Protein AF-A0A4P9Y0L1-F1 (afdb_monomer_lite)

Organism: NCBI:txid1907219

Radius of gyration: 14.24 Å; chains: 1; bounding box: 27×36×38 Å

Secondary structure (DSSP, 8-state):
-HHHHGGGEEPHHHHHHHTTSTTHHHHHTT-EEEEEEEE-TTT-PEEEEEEEEEEEEEEEEEEEETTEEEEEEEEEEETTEEEEEEGGGB--SPPPHHHHHHHHHHHHHTTPPPPPHHHHHHHHTTT-

Sequence (128 aa):
TKDDFEPIRMTRTLLEKWINMPYFNKVATGAYLRNNIGPNAETGESVYRLVRIEEVFETTKAYPLGNTMTNKGAICSHGGSKKKFTFAFASNGPLRTREVERLIKVCKADKVDVPTRAELQRKKMEFD

pLDDT: mean 94.67, std 3.37, range [70.44, 98.25]

Structure (mmCIF, N/CA/C/O backbone):
data_AF-A0A4P9Y0L1-F1
#
_entry.id   AF-A0A4P9Y0L1-F1
#
loop_
_atom_site.group_PDB
_atom_site.id
_atom_site.type_symbol
_atom_site.label_atom_id
_atom_site.label_alt_id
_atom_site.label_comp_id
_atom_site.label_asym_id
_atom_site.label_entity_id
_atom_site.label_seq_id
_atom_site.pdbx_PDB_ins_code
_atom_site.Cartn_x
_atom_site.Cartn_y
_atom_site.Cartn_z
_atom_site.occupancy
_atom_site.B_iso_or_equiv
_atom_site.auth_seq_id
_atom_site.auth_comp_id
_atom_site.auth_asym_id
_atom_site.auth_atom_id
_atom_site.pdbx_PDB_model_num
ATOM 1 N N . THR A 1 1 ? -0.672 15.992 -5.511 1.00 85.81 1 THR A N 1
ATOM 2 C CA . THR A 1 1 ? 0.757 15.898 -5.894 1.00 85.81 1 THR A CA 1
ATOM 3 C C . THR A 1 1 ? 1.396 14.785 -5.089 1.00 85.81 1 THR A C 1
ATOM 5 O O . THR A 1 1 ? 0.703 14.191 -4.276 1.00 85.81 1 THR A O 1
ATOM 8 N N . LYS A 1 2 ? 2.679 14.463 -5.303 1.00 92.00 2 LYS A N 1
ATOM 9 C CA . LYS A 1 2 ? 3.381 13.454 -4.490 1.00 92.00 2 LYS A CA 1
ATOM 10 C C . LYS A 1 2 ? 3.238 13.715 -2.986 1.00 92.00 2 LYS A C 1
ATOM 12 O O . LYS A 1 2 ? 2.930 12.788 -2.243 1.00 92.00 2 LYS A O 1
ATOM 17 N N . ASP A 1 3 ? 3.378 14.970 -2.580 1.00 92.56 3 ASP A N 1
ATOM 18 C CA . ASP A 1 3 ? 3.349 15.373 -1.170 1.00 92.56 3 ASP A CA 1
ATOM 19 C C . ASP A 1 3 ? 1.975 15.177 -0.516 1.00 92.56 3 ASP A C 1
ATOM 21 O O . ASP A 1 3 ? 1.896 15.001 0.694 1.00 92.56 3 ASP A O 1
ATOM 25 N N . ASP A 1 4 ? 0.900 15.121 -1.311 1.00 92.38 4 ASP A N 1
ATOM 26 C CA . ASP A 1 4 ? -0.443 14.814 -0.808 1.00 92.38 4 ASP A CA 1
ATOM 27 C C . ASP A 1 4 ? -0.607 13.311 -0.474 1.00 92.38 4 ASP A C 1
ATOM 29 O O . ASP A 1 4 ? -1.435 12.950 0.358 1.00 92.38 4 ASP A O 1
ATOM 33 N N . PHE A 1 5 ? 0.165 12.420 -1.116 1.00 94.12 5 PHE A N 1
ATOM 34 C CA . PHE A 1 5 ? 0.070 10.962 -0.925 1.00 94.12 5 PHE A CA 1
ATOM 35 C C . PHE A 1 5 ? 1.091 10.403 0.066 1.00 94.12 5 PHE A C 1
ATOM 37 O O . PHE A 1 5 ? 0.837 9.370 0.680 1.00 94.12 5 PHE A O 1
ATOM 44 N N . GLU A 1 6 ? 2.252 11.043 0.204 1.00 93.62 6 GLU A N 1
ATOM 45 C CA . GLU A 1 6 ? 3.327 10.563 1.080 1.00 93.62 6 GLU A CA 1
ATOM 46 C C . GLU A 1 6 ? 2.874 10.365 2.545 1.00 93.62 6 GLU A C 1
ATOM 48 O O . GLU A 1 6 ? 3.189 9.310 3.095 1.00 93.62 6 GLU A O 1
ATOM 53 N N . PRO A 1 7 ? 2.076 11.266 3.163 1.00 93.06 7 PRO A N 1
ATOM 54 C CA . PRO A 1 7 ? 1.627 11.104 4.551 1.00 93.06 7 PRO A CA 1
ATOM 55 C C . PRO A 1 7 ? 0.677 9.924 4.777 1.00 93.06 7 PRO A C 1
ATOM 57 O O . PRO A 1 7 ? 0.615 9.388 5.874 1.00 93.06 7 PRO A O 1
ATOM 60 N N . ILE A 1 8 ? -0.064 9.513 3.745 1.00 94.00 8 ILE A N 1
ATOM 61 C CA . ILE A 1 8 ? -1.037 8.410 3.818 1.00 94.00 8 ILE A CA 1
ATOM 62 C C . ILE A 1 8 ? -0.497 7.115 3.199 1.00 94.00 8 ILE A C 1
ATOM 64 O O . ILE A 1 8 ? -1.247 6.164 2.944 1.00 94.00 8 ILE A O 1
ATOM 68 N N . ARG A 1 9 ? 0.804 7.084 2.888 1.00 95.25 9 ARG A N 1
ATOM 69 C CA . ARG A 1 9 ? 1.474 5.904 2.358 1.00 95.25 9 ARG A CA 1
ATOM 70 C C . ARG A 1 9 ? 1.902 4.993 3.497 1.00 95.25 9 ARG A C 1
ATOM 72 O O . ARG A 1 9 ? 2.712 5.374 4.338 1.00 95.25 9 ARG A O 1
ATOM 79 N N . MET A 1 10 ? 1.497 3.730 3.435 1.00 95.56 10 MET A N 1
ATOM 80 C CA . MET A 1 10 ? 2.033 2.713 4.333 1.00 95.56 10 MET A CA 1
ATOM 81 C C . MET A 1 10 ? 3.334 2.139 3.766 1.00 95.56 10 MET A C 1
ATOM 83 O O . MET A 1 10 ? 3.371 1.539 2.689 1.00 95.56 10 MET A O 1
ATOM 87 N N . THR A 1 11 ? 4.431 2.350 4.490 1.00 96.25 11 THR A N 1
ATOM 88 C CA . THR A 1 11 ? 5.724 1.714 4.206 1.00 96.25 11 THR A CA 1
ATOM 89 C C . THR A 1 11 ? 5.715 0.274 4.718 1.00 96.25 11 THR A C 1
ATOM 91 O O . THR A 1 11 ? 4.919 -0.077 5.588 1.00 96.25 11 THR A O 1
ATOM 94 N N . ARG A 1 12 ? 6.630 -0.572 4.236 1.00 95.88 12 ARG A N 1
ATOM 95 C CA . ARG A 1 12 ? 6.785 -1.938 4.762 1.00 95.88 12 ARG A CA 1
ATOM 96 C C . ARG A 1 12 ? 7.093 -1.939 6.260 1.00 95.88 12 ARG A C 1
ATOM 98 O O . ARG A 1 12 ? 6.536 -2.751 6.983 1.00 95.88 12 ARG A O 1
ATOM 105 N N . THR A 1 13 ? 7.908 -0.997 6.727 1.00 95.00 13 THR A N 1
ATOM 106 C CA . THR A 1 13 ? 8.226 -0.845 8.154 1.00 95.00 13 THR A CA 1
ATOM 107 C C . THR A 1 13 ? 7.024 -0.376 8.980 1.00 95.00 13 THR A C 1
ATOM 109 O O . THR A 1 13 ? 6.865 -0.812 10.116 1.00 95.00 13 THR A O 1
ATOM 112 N N . LEU A 1 14 ? 6.155 0.485 8.435 1.00 94.69 14 LEU A N 1
ATOM 113 C CA . LEU A 1 14 ? 4.913 0.867 9.118 1.00 94.69 14 LEU A CA 1
ATOM 114 C C . LEU A 1 14 ? 3.945 -0.317 9.195 1.00 94.69 14 LEU A C 1
ATOM 116 O O . LEU A 1 14 ? 3.375 -0.575 10.250 1.00 94.69 14 LEU A O 1
ATOM 120 N N . LEU A 1 15 ? 3.807 -1.060 8.093 1.00 96.31 15 LEU A N 1
ATOM 121 C CA . LEU A 1 15 ? 2.991 -2.269 8.040 1.00 96.31 15 LEU A CA 1
ATOM 122 C C . LEU A 1 15 ? 3.467 -3.283 9.079 1.00 96.31 15 LEU A C 1
ATOM 124 O O . LEU A 1 15 ? 2.665 -3.710 9.891 1.00 96.31 15 LEU A O 1
ATOM 128 N N . GLU A 1 16 ? 4.761 -3.598 9.127 1.00 95.56 16 GLU A N 1
ATOM 129 C CA . GLU A 1 16 ? 5.343 -4.507 10.125 1.00 95.56 16 GLU A CA 1
ATOM 130 C C . GLU A 1 16 ? 4.979 -4.124 11.568 1.00 95.56 16 GLU A C 1
ATOM 132 O O . GLU A 1 16 ? 4.628 -4.991 12.365 1.00 95.56 16 GLU A O 1
ATOM 137 N N . LYS A 1 17 ? 4.992 -2.826 11.893 1.00 93.94 17 LYS A N 1
ATOM 138 C CA . LYS A 1 17 ? 4.619 -2.333 13.226 1.00 93.94 17 LYS A CA 1
ATOM 139 C C . LYS A 1 17 ? 3.118 -2.438 13.502 1.00 93.94 17 LYS A C 1
ATOM 141 O O . LYS A 1 17 ? 2.730 -2.689 14.636 1.00 93.94 17 LYS A O 1
ATOM 146 N N . TRP A 1 18 ? 2.275 -2.169 12.504 1.00 94.69 18 TRP A N 1
ATOM 147 C CA . TRP A 1 18 ? 0.836 -1.961 12.708 1.00 94.69 18 TRP A CA 1
ATOM 148 C C . TRP A 1 18 ? -0.026 -3.173 12.333 1.00 94.69 18 TRP A C 1
ATOM 150 O O . TRP A 1 18 ? -1.191 -3.210 12.714 1.00 94.69 18 TRP A O 1
ATOM 160 N N . ILE A 1 19 ? 0.508 -4.172 11.622 1.00 95.69 19 ILE A N 1
ATOM 161 C CA . ILE A 1 19 ? -0.252 -5.292 11.028 1.00 95.69 19 ILE A CA 1
ATOM 162 C C . ILE A 1 19 ? -1.097 -6.081 12.045 1.00 95.69 19 ILE A C 1
ATOM 164 O O . ILE A 1 19 ? -2.194 -6.551 11.719 1.00 95.69 19 ILE A O 1
ATOM 168 N N . ASN A 1 20 ? -0.605 -6.173 13.285 1.00 93.31 20 ASN A N 1
ATOM 169 C CA . ASN A 1 20 ? -1.230 -6.898 14.394 1.00 93.31 20 ASN A CA 1
AT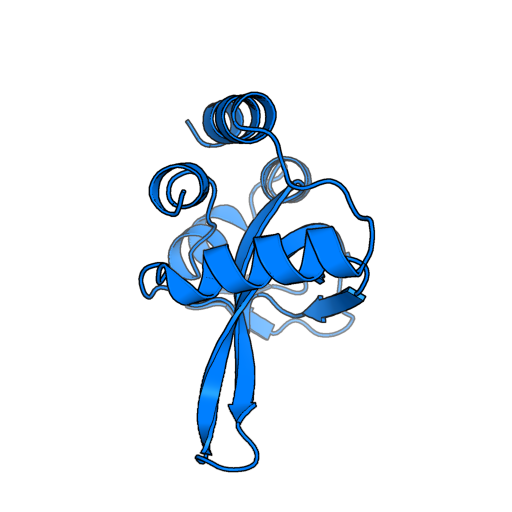OM 170 C C . ASN A 1 20 ? -2.136 -6.015 15.268 1.00 93.31 20 ASN A C 1
ATOM 172 O O . ASN A 1 20 ? -2.737 -6.512 16.217 1.00 93.31 20 ASN A O 1
ATOM 176 N N . MET A 1 21 ? -2.260 -4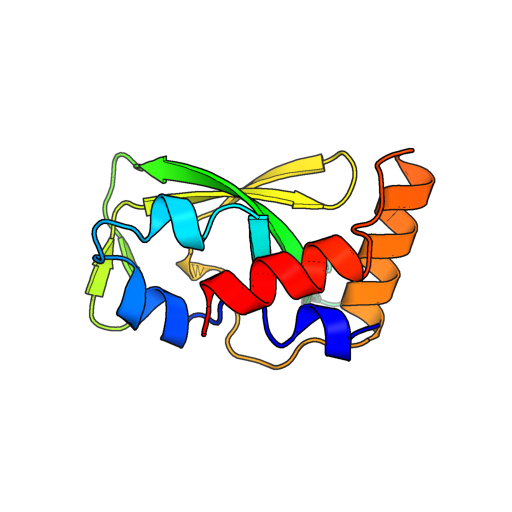.719 14.965 1.00 94.06 21 MET A N 1
ATOM 177 C CA . MET A 1 21 ? -3.148 -3.834 15.715 1.00 94.06 21 MET A CA 1
ATOM 178 C C . MET A 1 21 ? -4.617 -4.165 15.402 1.00 94.06 21 MET A C 1
ATOM 180 O O . MET A 1 21 ? -4.954 -4.375 14.230 1.00 94.06 21 MET A O 1
ATOM 184 N N . PRO A 1 22 ? -5.525 -4.157 16.397 1.00 92.94 22 PRO A N 1
ATOM 185 C CA . PRO A 1 22 ? -6.937 -4.506 16.192 1.00 92.94 22 PRO A CA 1
ATOM 186 C C . PRO A 1 22 ? -7.638 -3.654 15.123 1.00 92.94 22 PRO A C 1
ATOM 188 O O . PRO A 1 22 ? -8.489 -4.132 14.380 1.00 92.94 22 PRO A O 1
ATOM 191 N N . TYR A 1 23 ? -7.241 -2.388 15.006 1.00 92.00 23 TYR A N 1
ATOM 192 C CA . TYR A 1 23 ? -7.791 -1.414 14.062 1.00 92.00 23 TYR A CA 1
ATOM 193 C C . TYR A 1 23 ? -7.008 -1.320 12.744 1.00 92.00 23 TYR A C 1
ATOM 195 O O . TYR A 1 23 ? -7.322 -0.465 11.914 1.00 92.00 23 TYR A O 1
ATOM 203 N N . PHE A 1 24 ? -6.032 -2.208 12.506 1.00 94.56 24 PHE A N 1
ATOM 204 C CA . PHE A 1 24 ? -5.210 -2.193 11.295 1.00 94.56 24 PHE A CA 1
ATOM 205 C C . PHE A 1 24 ? -6.055 -2.166 10.022 1.00 94.56 24 PHE A C 1
ATOM 207 O O . PHE A 1 24 ? -5.835 -1.318 9.168 1.00 94.56 24 PHE A O 1
ATOM 214 N N . ASN A 1 25 ? -7.048 -3.053 9.900 1.00 95.44 25 ASN A N 1
ATOM 215 C CA . ASN A 1 25 ? -7.837 -3.168 8.672 1.00 95.44 25 ASN A CA 1
ATOM 216 C C . ASN A 1 25 ? -8.591 -1.862 8.368 1.00 95.44 25 ASN A C 1
ATOM 218 O O . ASN A 1 25 ? -8.638 -1.433 7.216 1.00 95.44 25 ASN A O 1
ATOM 222 N N . LYS A 1 26 ? -9.126 -1.201 9.404 1.00 93.94 26 LYS A N 1
ATOM 223 C CA . LYS A 1 26 ? -9.816 0.089 9.279 1.00 93.94 26 LYS A CA 1
ATOM 224 C C . LYS A 1 26 ? -8.852 1.184 8.815 1.00 93.94 26 LYS A C 1
ATOM 226 O O . LYS A 1 26 ? -9.142 1.887 7.854 1.00 93.94 26 LYS A O 1
ATOM 231 N N . VAL A 1 27 ? -7.692 1.287 9.461 1.00 93.50 27 VAL A N 1
ATOM 232 C CA . VAL A 1 27 ? -6.696 2.327 9.163 1.00 93.50 27 VAL A CA 1
ATOM 233 C C . VAL A 1 27 ? -6.015 2.093 7.811 1.00 93.50 27 VAL A C 1
ATOM 235 O O . VAL A 1 27 ? -5.802 3.037 7.057 1.00 93.50 27 VAL A O 1
ATOM 238 N N . ALA A 1 28 ? -5.728 0.845 7.450 1.00 96.00 28 ALA A N 1
ATOM 239 C CA . ALA A 1 28 ? -5.115 0.499 6.174 1.00 96.00 28 ALA A CA 1
ATOM 240 C C . ALA A 1 28 ? -6.063 0.725 4.989 1.00 96.00 28 ALA A C 1
ATOM 242 O O . ALA A 1 28 ? -5.623 1.143 3.920 1.00 96.00 28 ALA A O 1
ATOM 243 N N . THR A 1 29 ? -7.364 0.490 5.159 1.00 96.31 29 THR A N 1
ATOM 244 C CA . THR A 1 29 ? -8.344 0.682 4.082 1.00 96.31 29 THR A CA 1
ATOM 245 C C . THR A 1 29 ? -8.411 2.149 3.658 1.00 96.31 29 THR A C 1
ATOM 247 O O . THR A 1 29 ? -8.582 3.047 4.475 1.00 96.31 29 THR A O 1
ATOM 250 N N . GLY A 1 30 ? -8.256 2.414 2.363 1.00 95.31 30 GLY A N 1
ATOM 251 C CA . GLY A 1 30 ? -8.169 3.760 1.793 1.00 95.31 30 GLY A CA 1
ATOM 252 C C . GLY A 1 30 ? -6.778 4.400 1.859 1.00 95.31 30 GLY A C 1
ATOM 253 O O . GLY A 1 30 ? -6.584 5.455 1.258 1.00 95.31 30 GLY A O 1
ATOM 254 N N . ALA A 1 31 ? -5.808 3.778 2.536 1.00 96.69 31 ALA A N 1
ATOM 255 C CA . ALA A 1 31 ? -4.410 4.192 2.480 1.00 96.69 31 ALA A CA 1
ATOM 256 C C . ALA A 1 31 ? -3.742 3.728 1.178 1.00 96.69 31 ALA A C 1
ATOM 258 O O . ALA A 1 31 ? -4.308 2.956 0.396 1.00 96.69 31 ALA A O 1
ATOM 259 N N . TYR A 1 32 ? -2.514 4.191 0.948 1.00 97.06 32 TYR A N 1
ATOM 260 C CA . TYR A 1 32 ? -1.774 3.891 -0.274 1.00 97.06 32 TYR A CA 1
ATOM 261 C C . TYR A 1 32 ? -0.517 3.061 -0.021 1.00 97.06 32 TYR A C 1
ATOM 263 O O . TYR A 1 32 ? 0.175 3.222 0.982 1.00 97.06 32 TYR A O 1
ATOM 271 N N . LEU A 1 33 ? -0.179 2.201 -0.980 1.00 97.38 33 LEU A N 1
ATOM 272 C CA . LEU A 1 33 ? 1.049 1.413 -0.997 1.00 97.38 33 LEU A CA 1
ATOM 273 C C . LEU A 1 33 ? 1.869 1.738 -2.235 1.00 97.38 33 LEU A C 1
ATOM 275 O O . LEU A 1 33 ? 1.348 1.828 -3.347 1.00 97.38 33 LEU A O 1
ATOM 279 N N . ARG A 1 34 ? 3.187 1.818 -2.053 1.00 97.69 34 ARG A N 1
ATOM 280 C CA . ARG A 1 34 ? 4.135 1.720 -3.161 1.00 97.69 34 ARG A CA 1
ATOM 281 C C . ARG A 1 34 ? 4.443 0.245 -3.380 1.00 97.69 34 ARG A C 1
ATOM 283 O O . ARG A 1 34 ? 5.283 -0.319 -2.683 1.00 97.69 34 ARG A O 1
ATOM 290 N N . ASN A 1 35 ? 3.732 -0.379 -4.306 1.00 97.38 35 ASN A N 1
ATOM 291 C CA . ASN A 1 35 ? 3.761 -1.822 -4.497 1.00 97.38 35 ASN A CA 1
ATOM 292 C C . ASN A 1 35 ? 4.667 -2.208 -5.671 1.00 97.38 35 ASN A C 1
ATOM 294 O O . ASN A 1 35 ? 4.533 -1.643 -6.760 1.00 97.38 35 ASN A O 1
ATOM 298 N N . ASN A 1 36 ? 5.576 -3.163 -5.459 1.00 96.62 36 ASN A N 1
ATOM 299 C CA . ASN A 1 36 ? 6.348 -3.769 -6.543 1.00 96.62 36 ASN A CA 1
ATOM 300 C C . ASN A 1 36 ? 5.434 -4.707 -7.345 1.00 96.62 36 ASN A C 1
ATOM 302 O O . ASN A 1 36 ? 4.827 -5.612 -6.777 1.00 96.62 36 ASN A O 1
ATOM 306 N N . ILE A 1 37 ? 5.321 -4.480 -8.653 1.00 94.69 37 ILE A N 1
ATOM 307 C CA . ILE A 1 37 ? 4.478 -5.286 -9.547 1.00 94.69 37 ILE A CA 1
ATOM 308 C C . ILE A 1 37 ? 5.282 -6.235 -10.446 1.00 94.69 37 ILE A C 1
ATOM 310 O O . ILE A 1 37 ? 4.713 -6.826 -11.360 1.00 94.69 37 ILE A O 1
ATOM 314 N N . GLY A 1 38 ? 6.583 -6.374 -10.190 1.00 92.69 38 GLY A N 1
ATOM 315 C CA . GLY A 1 38 ? 7.510 -7.174 -10.980 1.00 92.69 38 GLY A CA 1
ATOM 316 C C . GLY A 1 38 ? 8.367 -6.342 -11.942 1.00 92.69 38 GLY A C 1
ATOM 317 O O . GLY A 1 38 ? 8.238 -5.113 -12.003 1.00 92.69 38 GLY A O 1
ATOM 318 N N . PRO A 1 39 ? 9.282 -7.001 -12.668 1.00 94.31 39 PRO A N 1
ATOM 319 C CA . PRO A 1 39 ? 10.164 -6.347 -13.623 1.00 94.31 39 PRO A CA 1
ATOM 320 C C . PRO A 1 39 ? 9.411 -5.897 -14.880 1.00 94.31 39 PRO A C 1
ATOM 322 O O . PRO A 1 39 ? 8.431 -6.515 -15.300 1.00 94.31 39 PRO A O 1
ATOM 325 N N . ASN A 1 40 ? 9.884 -4.820 -15.500 1.00 91.69 40 ASN A N 1
ATOM 326 C CA . ASN A 1 40 ? 9.501 -4.460 -16.858 1.00 91.69 40 ASN A CA 1
ATOM 327 C C . ASN A 1 40 ? 10.028 -5.540 -17.818 1.00 91.69 40 ASN A C 1
ATOM 329 O O . ASN A 1 40 ? 11.191 -5.920 -17.725 1.00 91.69 40 ASN A O 1
ATOM 333 N N . ALA A 1 41 ? 9.183 -6.016 -18.732 1.00 90.56 41 ALA A N 1
ATOM 334 C CA . ALA A 1 41 ? 9.544 -7.057 -19.690 1.00 90.56 41 ALA A CA 1
ATOM 335 C C . ALA A 1 41 ? 10.671 -6.635 -20.652 1.00 90.56 41 ALA A C 1
ATOM 337 O O . ALA A 1 41 ? 11.447 -7.482 -21.074 1.00 90.56 41 ALA A O 1
ATOM 338 N N . GLU A 1 42 ? 10.773 -5.345 -20.976 1.00 92.31 42 GLU A N 1
ATOM 339 C CA . GLU A 1 42 ? 11.762 -4.829 -21.931 1.00 92.31 42 GLU A CA 1
ATOM 340 C C . GLU A 1 42 ? 13.085 -4.466 -21.252 1.00 92.31 42 GLU A C 1
ATOM 342 O O . GLU A 1 42 ? 1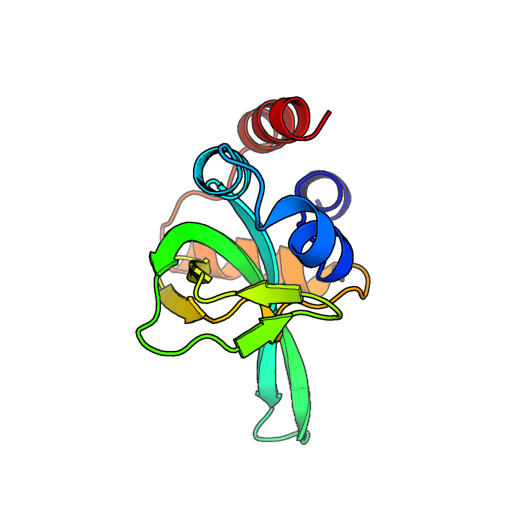4.155 -4.798 -21.750 1.00 92.31 42 GLU A O 1
ATOM 347 N N . THR A 1 43 ? 13.023 -3.782 -20.105 1.00 93.38 43 THR A N 1
ATOM 348 C CA . THR A 1 43 ? 14.223 -3.249 -19.435 1.00 93.38 43 THR A CA 1
ATOM 349 C C . THR A 1 43 ? 14.722 -4.118 -18.282 1.00 93.38 43 THR A C 1
ATOM 351 O O . THR A 1 43 ? 15.803 -3.872 -17.757 1.00 93.38 43 THR A O 1
ATOM 354 N N . GLY A 1 44 ? 13.928 -5.089 -17.819 1.00 93.19 44 GLY A N 1
ATOM 355 C CA . GLY A 1 44 ? 14.218 -5.901 -16.631 1.00 93.19 44 GLY A CA 1
ATOM 356 C C . GLY A 1 44 ? 14.106 -5.150 -15.295 1.00 93.19 44 GLY A C 1
ATOM 357 O O . GLY A 1 44 ? 14.162 -5.763 -14.229 1.00 93.19 44 GLY A O 1
ATOM 358 N N . GLU A 1 45 ? 13.917 -3.829 -15.310 1.00 92.81 45 GLU A N 1
ATOM 359 C CA . GLU A 1 45 ? 13.884 -3.020 -14.092 1.00 92.81 45 GLU A CA 1
ATOM 360 C C . GLU A 1 45 ? 12.607 -3.249 -13.278 1.00 92.81 45 GLU A C 1
ATOM 362 O O . GLU A 1 45 ? 11.503 -3.286 -13.821 1.00 92.81 45 GLU A O 1
ATOM 367 N N . SER A 1 46 ? 12.730 -3.317 -11.948 1.00 94.25 46 SER A N 1
ATOM 368 C CA . SER A 1 46 ? 11.571 -3.425 -11.051 1.00 94.25 46 SER A CA 1
ATOM 369 C C . SER A 1 46 ? 10.625 -2.229 -11.191 1.00 94.25 46 SER A C 1
ATOM 371 O O . SER A 1 46 ? 11.006 -1.075 -10.961 1.00 94.25 46 SER A O 1
ATOM 373 N N . VAL A 1 47 ? 9.357 -2.513 -11.491 1.00 95.25 47 VAL A N 1
ATOM 374 C CA . VAL A 1 47 ? 8.310 -1.504 -11.638 1.00 95.25 47 VAL A CA 1
ATOM 375 C C . VAL A 1 47 ? 7.507 -1.400 -10.352 1.00 95.25 47 VAL A C 1
ATOM 377 O O . VAL A 1 47 ? 6.980 -2.376 -9.822 1.00 95.25 47 VAL A O 1
ATOM 380 N N . TYR A 1 48 ? 7.359 -0.168 -9.882 1.00 96.62 48 TYR A N 1
ATOM 381 C CA . TYR A 1 48 ? 6.561 0.158 -8.710 1.00 96.62 48 TYR A CA 1
ATOM 382 C C . TYR A 1 48 ? 5.334 0.956 -9.130 1.00 96.62 48 TYR A C 1
ATOM 384 O O . TYR A 1 48 ? 5.408 1.814 -10.015 1.00 96.62 48 TYR A O 1
ATOM 392 N N . ARG A 1 49 ? 4.199 0.682 -8.486 1.00 96.56 49 ARG A N 1
ATOM 393 C CA . ARG A 1 49 ? 2.962 1.444 -8.666 1.00 96.56 49 ARG A CA 1
ATOM 394 C C . ARG A 1 49 ? 2.440 1.925 -7.329 1.00 96.56 49 ARG A C 1
ATOM 396 O O . ARG A 1 49 ? 2.507 1.208 -6.334 1.00 96.56 49 ARG A O 1
ATOM 403 N N . LEU A 1 50 ? 1.887 3.130 -7.342 1.00 97.50 50 LEU A N 1
ATOM 404 C CA . LEU A 1 50 ? 1.057 3.609 -6.255 1.00 97.50 50 LEU A CA 1
ATOM 405 C C . LEU A 1 50 ? -0.318 2.950 -6.379 1.00 97.50 50 LEU A C 1
ATOM 407 O O . LEU A 1 50 ? -0.963 3.069 -7.423 1.00 97.50 50 LEU A O 1
ATOM 411 N N . VAL A 1 51 ? -0.730 2.219 -5.350 1.00 97.69 51 VAL A N 1
ATOM 412 C CA . VAL A 1 51 ? -2.005 1.494 -5.313 1.00 97.69 51 VAL A CA 1
ATOM 413 C C . VAL A 1 51 ? -2.775 1.869 -4.054 1.00 97.69 51 VAL A C 1
ATOM 415 O O . VAL A 1 51 ? -2.159 2.082 -3.010 1.00 97.69 51 VAL A O 1
ATOM 418 N N . ARG A 1 52 ? -4.101 1.959 -4.145 1.00 97.38 52 ARG A N 1
ATOM 419 C CA . ARG A 1 52 ? -4.981 2.201 -2.994 1.00 97.38 52 ARG A CA 1
ATOM 420 C C . ARG A 1 52 ? -5.399 0.866 -2.396 1.00 97.38 52 ARG A C 1
ATOM 422 O O . ARG A 1 52 ? -5.733 -0.044 -3.144 1.00 97.38 52 ARG A O 1
ATOM 429 N N . ILE A 1 53 ? -5.386 0.741 -1.075 1.00 97.88 53 ILE A N 1
ATOM 430 C CA . ILE A 1 53 ? -5.931 -0.429 -0.378 1.00 97.88 53 ILE A CA 1
ATOM 431 C C . ILE A 1 53 ? -7.454 -0.292 -0.359 1.00 97.88 53 ILE A C 1
ATOM 433 O O . ILE A 1 53 ? -7.984 0.647 0.229 1.00 97.88 53 ILE A O 1
ATOM 437 N N . GLU A 1 54 ? -8.155 -1.218 -1.001 1.00 97.69 54 GLU A N 1
ATOM 438 C CA . GLU A 1 54 ? -9.622 -1.270 -0.998 1.00 97.69 54 GLU A CA 1
ATOM 439 C C . GLU A 1 54 ? -10.145 -2.116 0.161 1.00 97.69 54 GLU A C 1
ATOM 441 O O . GLU A 1 54 ? -11.149 -1.777 0.774 1.00 97.69 54 GLU A O 1
ATOM 446 N N . GLU A 1 55 ? -9.455 -3.215 0.461 1.00 97.88 55 GLU A N 1
ATOM 447 C CA . GLU A 1 55 ? -9.868 -4.175 1.480 1.00 97.88 55 GLU A CA 1
ATOM 448 C C . GLU A 1 55 ? -8.653 -4.961 1.976 1.00 97.88 55 GLU A C 1
ATOM 450 O O . GLU A 1 55 ? -7.753 -5.285 1.195 1.00 97.88 55 GLU A O 1
ATOM 455 N N . VAL A 1 56 ? -8.635 -5.295 3.266 1.00 97.75 56 VAL A N 1
ATOM 456 C CA . VAL A 1 56 ? -7.667 -6.223 3.861 1.00 97.75 56 VAL A CA 1
ATOM 457 C C . VAL A 1 56 ? -8.343 -7.578 4.042 1.00 97.75 56 VAL A C 1
ATOM 459 O O . VAL A 1 56 ? -9.411 -7.653 4.640 1.00 97.75 56 VAL A O 1
ATOM 462 N N . PHE A 1 57 ? -7.706 -8.639 3.559 1.00 96.94 57 PHE A N 1
ATOM 463 C CA . PHE A 1 57 ? -8.205 -10.012 3.642 1.00 96.94 57 PHE A CA 1
ATOM 464 C C . PHE A 1 57 ? -7.174 -10.926 4.309 1.00 96.94 57 PHE A C 1
ATOM 466 O O . PHE A 1 57 ? -6.014 -10.547 4.460 1.00 96.94 57 PHE A O 1
ATOM 473 N N . GLU A 1 58 ? -7.570 -12.144 4.668 1.00 96.25 58 GLU A N 1
ATOM 474 C CA . GLU A 1 58 ? -6.657 -13.154 5.209 1.00 96.25 58 GLU A CA 1
ATOM 475 C C . GLU A 1 58 ? -6.348 -14.250 4.179 1.00 96.25 58 GLU A C 1
ATOM 477 O O . GLU A 1 58 ? -7.223 -14.761 3.479 1.00 96.25 58 GLU A O 1
ATOM 482 N N . THR A 1 59 ? -5.070 -14.590 4.052 1.00 94.69 59 THR A N 1
ATOM 483 C CA . THR A 1 59 ? -4.545 -15.696 3.260 1.00 94.69 59 THR A CA 1
ATOM 484 C C . THR A 1 59 ? -4.584 -16.983 4.073 1.00 94.69 59 THR A C 1
ATOM 486 O O . THR A 1 59 ? -4.538 -16.985 5.300 1.00 94.69 59 THR A O 1
ATOM 489 N N . THR A 1 60 ? -4.598 -18.116 3.376 1.00 94.94 60 THR A N 1
ATOM 490 C CA . THR A 1 60 ? -4.548 -19.442 4.010 1.00 94.94 60 THR A CA 1
ATOM 491 C C . THR A 1 60 ? -3.189 -19.750 4.637 1.00 94.94 60 THR A C 1
ATOM 493 O O . THR A 1 60 ? -3.110 -20.504 5.601 1.00 94.94 60 THR A O 1
ATOM 496 N N . LYS A 1 61 ? -2.108 -19.176 4.093 1.00 95.56 61 LYS A N 1
ATOM 497 C CA . LYS A 1 61 ? -0.737 -19.347 4.587 1.00 95.56 61 LYS A CA 1
ATOM 498 C C . LYS A 1 61 ? -0.210 -18.039 5.161 1.00 95.56 61 LYS A C 1
ATOM 500 O O . LYS A 1 61 ? -0.285 -17.009 4.488 1.00 95.56 61 LYS A O 1
ATOM 505 N N . ALA A 1 62 ? 0.355 -18.104 6.364 1.00 96.44 62 ALA A N 1
ATOM 506 C CA . ALA A 1 62 ? 1.126 -17.009 6.937 1.00 96.44 62 ALA A CA 1
ATOM 507 C C . ALA A 1 62 ? 2.479 -16.866 6.221 1.00 96.44 62 ALA A C 1
ATOM 509 O O . ALA A 1 62 ? 3.055 -17.847 5.748 1.00 96.44 62 ALA A O 1
ATOM 510 N N . TYR A 1 63 ? 2.988 -15.641 6.156 1.00 96.38 63 TYR A N 1
ATOM 511 C CA . TYR A 1 63 ? 4.261 -15.295 5.538 1.00 96.38 63 TYR A CA 1
ATOM 512 C C . TYR A 1 63 ? 5.010 -14.255 6.388 1.00 96.38 63 TYR A C 1
ATOM 514 O O . TYR A 1 63 ? 4.385 -13.526 7.167 1.00 96.38 63 TYR A O 1
ATOM 522 N N . PRO A 1 64 ? 6.345 -14.171 6.261 1.00 95.81 64 PRO A N 1
ATOM 523 C CA . PRO A 1 64 ? 7.130 -13.192 6.999 1.00 95.81 64 PRO A CA 1
ATOM 524 C C . PRO A 1 64 ? 6.940 -11.780 6.433 1.00 95.81 64 PRO A C 1
ATOM 526 O O . PRO A 1 64 ? 7.074 -11.537 5.230 1.00 95.81 64 PRO A O 1
ATOM 529 N N . LEU A 1 65 ? 6.697 -10.823 7.323 1.00 95.69 65 LEU A N 1
ATOM 530 C CA . LEU A 1 65 ? 6.686 -9.390 7.058 1.00 95.69 65 LEU A CA 1
ATOM 531 C C . LEU A 1 65 ? 7.709 -8.719 7.981 1.00 95.69 65 LEU A C 1
ATOM 533 O O . LEU A 1 65 ? 7.374 -8.245 9.060 1.00 95.69 65 LEU A O 1
ATOM 537 N N . GLY A 1 66 ? 8.975 -8.707 7.558 1.00 91.19 66 GLY A N 1
ATOM 538 C CA . GLY A 1 66 ? 10.059 -8.243 8.432 1.00 91.19 66 GLY A CA 1
ATOM 539 C C . GLY A 1 66 ? 10.278 -9.249 9.560 1.00 91.19 66 GLY A C 1
ATOM 540 O O . GLY A 1 66 ? 10.487 -10.425 9.269 1.00 91.19 66 GLY A O 1
ATOM 541 N N . ASN A 1 67 ? 10.185 -8.803 10.811 1.00 91.69 67 ASN A N 1
ATOM 542 C CA . ASN A 1 67 ? 10.353 -9.631 12.008 1.00 91.69 67 ASN A CA 1
ATOM 543 C C . ASN A 1 67 ? 9.039 -10.216 12.554 1.00 91.69 67 ASN A C 1
ATOM 545 O O . ASN A 1 67 ? 9.050 -10.886 13.584 1.00 91.69 67 ASN A O 1
ATOM 549 N N . THR A 1 68 ? 7.900 -9.962 11.901 1.00 93.88 68 THR A N 1
ATOM 550 C CA . THR A 1 68 ? 6.606 -10.539 12.288 1.00 93.88 68 THR A CA 1
ATOM 551 C C . THR A 1 68 ? 6.072 -11.488 11.2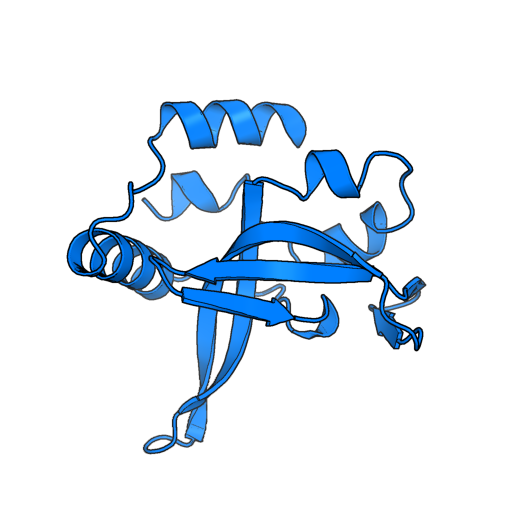18 1.00 93.88 68 THR A C 1
ATOM 553 O O . THR A 1 68 ? 6.445 -11.408 10.048 1.00 93.88 68 THR A O 1
ATOM 556 N N . MET A 1 69 ? 5.189 -12.400 11.617 1.00 95.50 69 MET A N 1
ATOM 557 C CA . MET A 1 69 ? 4.461 -13.281 10.708 1.00 95.50 69 MET A CA 1
ATOM 558 C C . MET A 1 69 ? 3.043 -12.753 10.545 1.00 95.50 69 MET A C 1
ATOM 560 O O . MET A 1 69 ? 2.406 -12.361 11.519 1.00 95.50 69 MET A O 1
ATOM 564 N N . THR A 1 70 ? 2.531 -12.759 9.319 1.00 96.69 70 THR A N 1
ATOM 565 C CA . THR A 1 70 ? 1.160 -12.333 9.045 1.00 96.69 70 THR A CA 1
ATOM 566 C C . THR A 1 70 ? 0.524 -13.205 7.977 1.00 96.69 70 THR A C 1
ATOM 568 O O . THR A 1 70 ? 1.187 -13.666 7.053 1.00 96.69 70 THR A O 1
ATOM 571 N N . ASN A 1 71 ? -0.778 -13.432 8.090 1.00 97.12 71 ASN A N 1
ATOM 572 C CA . ASN A 1 71 ? -1.610 -13.981 7.025 1.00 97.12 71 ASN A CA 1
ATOM 573 C C . ASN A 1 71 ? -2.445 -12.881 6.353 1.00 97.12 71 ASN A C 1
ATOM 575 O O . ASN A 1 71 ? -3.345 -13.181 5.588 1.00 97.12 71 ASN A O 1
ATOM 579 N N . LYS A 1 72 ? -2.203 -11.596 6.625 1.00 97.38 72 LYS A N 1
ATOM 580 C CA . LYS A 1 72 ? -3.012 -10.526 6.032 1.00 97.38 72 LYS A CA 1
ATOM 581 C C . LYS A 1 72 ? -2.516 -10.177 4.634 1.00 97.38 72 LYS A C 1
ATOM 583 O O . LYS A 1 72 ? -1.317 -10.072 4.400 1.00 97.38 72 LYS A O 1
ATOM 588 N N . GLY A 1 73 ? -3.425 -9.951 3.702 1.00 97.12 73 GLY A N 1
ATOM 589 C CA . GLY A 1 73 ? -3.178 -9.402 2.372 1.00 97.12 73 GLY A CA 1
ATOM 590 C C . GLY A 1 73 ? -4.114 -8.232 2.096 1.00 97.12 73 GLY A C 1
ATOM 591 O O . GLY A 1 73 ? -4.991 -7.925 2.898 1.00 97.12 73 GLY A O 1
ATOM 592 N N . ALA A 1 74 ? -3.940 -7.575 0.956 1.00 98.00 74 ALA A N 1
ATOM 593 C CA . ALA A 1 74 ? -4.791 -6.470 0.537 1.00 98.00 74 ALA A CA 1
ATOM 594 C C . ALA A 1 74 ? -5.280 -6.644 -0.902 1.00 98.00 74 ALA A C 1
ATOM 596 O O . ALA A 1 74 ? -4.526 -7.041 -1.795 1.00 98.00 74 ALA A O 1
ATOM 597 N N . ILE A 1 75 ? -6.553 -6.332 -1.132 1.00 98.25 75 ILE A N 1
ATOM 598 C CA . ILE A 1 75 ? -7.060 -6.023 -2.465 1.00 98.25 75 ILE A CA 1
ATOM 599 C C . ILE A 1 75 ? -6.705 -4.565 -2.715 1.00 98.25 75 ILE A C 1
ATOM 601 O O . ILE A 1 75 ? -7.169 -3.675 -2.004 1.00 98.25 75 ILE A O 1
ATOM 605 N N . CYS A 1 76 ? -5.877 -4.326 -3.724 1.00 97.88 76 CYS A N 1
ATOM 606 C CA . CYS A 1 76 ? -5.433 -2.991 -4.076 1.00 97.88 76 CYS A CA 1
ATOM 607 C C . CYS A 1 76 ? -5.954 -2.582 -5.452 1.00 97.88 76 CYS A C 1
ATOM 609 O O . CYS A 1 76 ? -5.986 -3.402 -6.375 1.00 97.88 76 CYS A O 1
ATOM 611 N N . SER A 1 77 ? -6.302 -1.306 -5.603 1.00 97.50 77 SER A N 1
ATOM 612 C CA . SER A 1 77 ? -6.711 -0.709 -6.871 1.00 97.50 77 SER A CA 1
ATOM 613 C C . SER A 1 77 ? -5.635 0.209 -7.460 1.00 97.50 77 SER A C 1
ATOM 615 O O . SER A 1 77 ? -4.818 0.810 -6.755 1.00 97.50 77 SER A O 1
ATOM 617 N N . HIS A 1 78 ? -5.624 0.299 -8.788 1.00 96.75 78 HIS A N 1
ATOM 618 C CA . HIS A 1 78 ? -4.847 1.265 -9.559 1.00 96.75 78 HIS A CA 1
ATOM 619 C C . HIS A 1 78 ? -5.671 1.662 -10.786 1.00 96.75 78 HIS A C 1
ATOM 621 O O . HIS A 1 78 ? -5.688 0.928 -11.777 1.00 96.75 78 HIS A O 1
ATOM 627 N N . GLY A 1 79 ? -6.389 2.783 -10.690 1.00 95.44 79 GLY A N 1
ATOM 628 C CA . GLY A 1 79 ? -7.485 3.091 -11.611 1.00 95.44 79 GLY A CA 1
ATOM 629 C C . GLY A 1 79 ? -8.635 2.099 -11.453 1.00 95.44 79 GLY A C 1
ATOM 630 O O . GLY A 1 79 ? -9.000 1.751 -10.332 1.00 95.44 79 GLY A O 1
ATOM 631 N N . GLY A 1 80 ? -9.173 1.599 -12.564 1.00 94.88 80 GLY A N 1
ATOM 632 C CA . GLY A 1 80 ? -10.242 0.594 -12.571 1.00 94.88 80 GLY A CA 1
ATOM 633 C C . GLY A 1 80 ? -9.764 -0.830 -12.269 1.00 94.88 80 GLY A C 1
ATOM 634 O O . GLY A 1 80 ? -10.567 -1.713 -11.978 1.00 94.88 80 GLY A O 1
ATOM 635 N N . SER A 1 81 ? -8.452 -1.078 -12.307 1.00 96.25 81 SER A N 1
ATOM 636 C CA . SER A 1 81 ? -7.887 -2.409 -12.070 1.00 96.25 81 SER A CA 1
ATOM 637 C C . SER A 1 81 ? -7.764 -2.722 -10.579 1.00 96.25 81 SER A C 1
ATOM 639 O O . SER A 1 81 ? -7.115 -1.971 -9.851 1.00 96.25 81 SER A O 1
ATOM 641 N N . LYS A 1 82 ? -8.278 -3.879 -10.141 1.00 97.00 82 LYS A N 1
ATOM 642 C CA . LYS A 1 82 ? -8.090 -4.420 -8.782 1.00 97.00 82 LYS A CA 1
ATOM 643 C C . LYS A 1 82 ? -7.268 -5.707 -8.807 1.00 97.00 82 LYS A C 1
ATOM 645 O O . LYS A 1 82 ? -7.491 -6.569 -9.653 1.00 97.00 82 LYS A O 1
ATOM 650 N N . LYS A 1 83 ? -6.319 -5.852 -7.879 1.00 97.00 83 LYS A N 1
ATOM 651 C CA . LYS A 1 83 ? -5.494 -7.062 -7.723 1.00 97.00 83 LYS A CA 1
ATOM 652 C C . LYS A 1 83 ? -5.211 -7.353 -6.252 1.00 97.00 83 LYS A C 1
ATOM 654 O O . LYS A 1 83 ? -5.095 -6.436 -5.446 1.00 97.00 83 LYS A O 1
ATOM 659 N N . LYS A 1 84 ? -5.080 -8.639 -5.918 1.00 97.19 84 LYS A N 1
ATOM 660 C CA . LYS A 1 84 ? -4.678 -9.106 -4.585 1.00 97.19 84 LYS A CA 1
ATOM 661 C C . LYS A 1 84 ? -3.157 -9.073 -4.458 1.00 97.19 84 LYS A C 1
ATOM 663 O O . LYS A 1 84 ? -2.463 -9.565 -5.345 1.00 97.19 84 LYS A O 1
ATOM 668 N N . PHE A 1 85 ? -2.659 -8.546 -3.346 1.00 96.56 85 PHE A N 1
ATOM 669 C CA . PHE A 1 85 ? -1.241 -8.538 -3.002 1.00 96.56 85 PHE A CA 1
ATOM 670 C C . PHE A 1 85 ? -1.033 -8.915 -1.537 1.00 96.56 85 PHE A C 1
ATOM 672 O O . PHE A 1 85 ? -1.853 -8.612 -0.673 1.00 96.56 85 PHE A O 1
ATOM 679 N N . THR A 1 86 ? 0.104 -9.539 -1.248 1.00 96.19 86 THR A N 1
ATOM 680 C CA . THR A 1 86 ? 0.645 -9.622 0.111 1.00 96.19 86 THR A CA 1
ATOM 681 C C . THR A 1 86 ? 1.432 -8.352 0.425 1.00 96.19 86 THR A C 1
ATOM 683 O O . THR A 1 86 ? 2.082 -7.783 -0.454 1.00 96.19 86 THR A O 1
ATOM 686 N N . PHE A 1 87 ? 1.472 -7.941 1.690 1.00 96.88 87 PHE A N 1
ATOM 687 C CA . PHE A 1 87 ? 2.226 -6.765 2.133 1.00 96.88 87 PHE A CA 1
ATOM 688 C C . PHE A 1 87 ? 3.748 -6.900 1.951 1.00 96.88 87 PHE A C 1
ATOM 690 O O . PHE A 1 87 ? 4.459 -5.898 1.975 1.00 96.88 87 PHE A O 1
ATOM 697 N N . ALA A 1 88 ? 4.258 -8.107 1.678 1.00 94.75 88 ALA A N 1
ATOM 698 C CA . ALA A 1 88 ? 5.659 -8.342 1.319 1.00 94.75 88 ALA A CA 1
ATOM 699 C C . ALA A 1 88 ? 6.131 -7.552 0.076 1.00 94.75 88 ALA A C 1
ATOM 701 O O . ALA A 1 88 ? 7.316 -7.239 -0.030 1.00 94.75 88 ALA A O 1
ATOM 702 N N . PHE A 1 89 ? 5.215 -7.195 -0.836 1.00 95.69 89 PHE A N 1
ATOM 703 C CA . PHE A 1 89 ? 5.517 -6.405 -2.039 1.00 95.69 89 PHE A CA 1
ATOM 704 C C . PHE A 1 89 ? 5.559 -4.888 -1.789 1.00 95.69 89 PHE A C 1
ATOM 706 O O . PHE A 1 89 ? 5.913 -4.122 -2.693 1.00 95.69 89 PHE A O 1
ATOM 713 N N . ALA A 1 90 ? 5.223 -4.436 -0.576 1.00 97.06 90 ALA A N 1
ATOM 714 C CA . ALA A 1 90 ? 5.297 -3.030 -0.210 1.00 97.06 90 ALA A CA 1
ATOM 715 C C . ALA A 1 90 ? 6.758 -2.561 -0.117 1.00 97.06 90 ALA A C 1
ATOM 717 O O . ALA A 1 90 ? 7.620 -3.207 0.481 1.00 97.06 90 ALA A O 1
ATOM 718 N N . SER A 1 91 ? 7.038 -1.394 -0.694 1.00 96.38 91 SER A N 1
ATOM 719 C CA . SER A 1 91 ? 8.354 -0.759 -0.674 1.00 96.38 91 SER A CA 1
ATOM 720 C C . SER A 1 91 ? 8.476 0.267 0.453 1.00 96.38 91 SER A C 1
ATOM 722 O O . SER A 1 91 ? 7.606 1.118 0.636 1.00 96.38 91 SER A O 1
ATOM 724 N N . ASN A 1 92 ? 9.639 0.292 1.110 1.00 96.12 92 ASN A N 1
ATOM 725 C CA . ASN A 1 92 ? 10.035 1.384 2.007 1.00 96.12 92 ASN A CA 1
ATOM 726 C C . ASN A 1 92 ? 10.502 2.643 1.264 1.00 96.12 92 ASN A C 1
ATOM 728 O O . ASN A 1 92 ? 10.299 3.744 1.767 1.00 96.12 92 ASN A O 1
ATOM 732 N N . GLY A 1 93 ? 11.070 2.491 0.061 1.00 94.75 93 GLY A N 1
ATOM 733 C CA . GLY A 1 93 ? 11.588 3.612 -0.725 1.00 94.75 93 GLY A CA 1
ATOM 734 C C . GLY A 1 93 ? 10.533 4.693 -1.011 1.00 94.75 93 GLY A C 1
ATOM 735 O O . GLY A 1 93 ? 9.346 4.359 -1.100 1.00 94.75 93 GLY A O 1
ATOM 736 N N . PRO A 1 94 ? 10.961 5.958 -1.174 1.00 93.69 94 PRO A N 1
ATOM 737 C CA . PRO A 1 94 ? 10.070 7.109 -1.307 1.00 93.69 94 PRO A CA 1
ATOM 738 C C . PRO A 1 94 ? 9.210 7.024 -2.570 1.00 93.69 94 PRO A C 1
ATOM 740 O O . PRO A 1 94 ? 9.631 6.428 -3.570 1.00 93.69 94 PRO A O 1
ATOM 743 N N . LEU A 1 95 ? 8.035 7.665 -2.556 1.00 94.56 95 LEU A N 1
ATOM 744 C CA . LEU A 1 95 ? 7.243 7.801 -3.778 1.00 94.56 95 LEU A CA 1
ATOM 745 C C . LEU A 1 95 ? 7.997 8.626 -4.812 1.00 94.56 95 LEU A C 1
ATOM 747 O O . LEU A 1 95 ? 8.675 9.613 -4.502 1.00 94.56 95 LEU A O 1
ATOM 751 N N . ARG A 1 96 ? 7.847 8.238 -6.073 1.00 94.94 96 ARG A N 1
ATOM 752 C CA . ARG A 1 96 ? 8.349 9.007 -7.212 1.00 94.94 96 ARG A CA 1
ATOM 753 C C . ARG A 1 96 ? 7.191 9.745 -7.870 1.00 94.94 96 ARG A C 1
ATOM 755 O O . ARG A 1 96 ? 6.107 9.188 -8.014 1.00 94.94 96 ARG A O 1
ATOM 762 N N . THR A 1 97 ? 7.433 10.964 -8.347 1.00 95.56 97 THR A N 1
ATOM 763 C CA . THR A 1 97 ? 6.413 11.785 -9.027 1.00 95.56 97 THR A CA 1
ATOM 764 C C . THR A 1 97 ? 5.755 11.027 -10.182 1.00 95.56 97 THR A C 1
ATOM 766 O O . THR A 1 97 ? 4.530 10.954 -10.247 1.00 95.56 97 THR A O 1
ATOM 769 N N . ARG A 1 98 ? 6.562 10.314 -10.981 1.00 95.00 98 ARG A N 1
ATOM 770 C CA . ARG A 1 98 ? 6.094 9.448 -12.076 1.00 95.00 98 ARG A CA 1
ATOM 771 C C . ARG A 1 98 ? 5.054 8.404 -11.649 1.00 95.00 98 ARG A C 1
ATOM 773 O O . ARG A 1 98 ? 4.191 8.041 -12.437 1.00 95.00 98 ARG A O 1
ATOM 780 N N . GLU A 1 99 ? 5.136 7.887 -10.420 1.00 96.00 99 GLU A N 1
ATOM 781 C CA . GLU A 1 99 ? 4.221 6.853 -9.911 1.00 96.00 99 GLU A CA 1
ATOM 782 C C . GLU A 1 99 ? 2.837 7.453 -9.608 1.00 96.00 99 GLU A C 1
ATOM 784 O O . GLU A 1 99 ? 1.817 6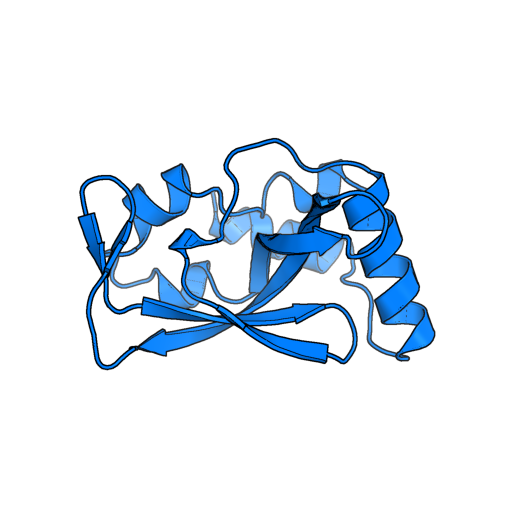.822 -9.884 1.00 96.00 99 GLU A O 1
ATOM 789 N N . VAL A 1 100 ? 2.805 8.692 -9.108 1.00 95.69 100 VAL A N 1
ATOM 790 C CA . VAL A 1 100 ? 1.577 9.454 -8.823 1.00 95.69 100 VAL A CA 1
ATOM 791 C C . VAL A 1 100 ? 0.940 9.953 -10.117 1.00 95.69 100 VAL A C 1
ATOM 793 O O . VAL A 1 100 ? -0.261 9.798 -10.319 1.00 95.69 100 VAL A O 1
ATOM 796 N N . GLU A 1 101 ? 1.740 10.495 -11.033 1.00 96.06 101 GLU A N 1
ATOM 797 C CA . GLU A 1 101 ? 1.275 10.914 -12.360 1.00 96.06 101 GLU A CA 1
ATOM 798 C C . GLU A 1 101 ? 0.675 9.741 -13.139 1.00 96.06 101 GLU A C 1
ATOM 800 O O . GLU A 1 101 ? -0.389 9.874 -13.745 1.00 96.06 101 GLU A O 1
ATOM 805 N N . ARG A 1 102 ? 1.314 8.563 -13.070 1.00 96.19 102 ARG A N 1
ATOM 806 C CA . ARG A 1 102 ? 0.790 7.323 -13.653 1.00 96.19 102 ARG A CA 1
ATOM 807 C C . ARG A 1 102 ? -0.579 6.979 -13.075 1.00 96.19 102 ARG A C 1
ATOM 809 O O . ARG A 1 102 ? -1.479 6.706 -13.862 1.00 96.19 102 ARG A O 1
ATOM 816 N N . LEU A 1 103 ? -0.736 7.001 -11.749 1.00 96.31 103 LEU A N 1
ATOM 817 C CA . LEU A 1 103 ? -2.018 6.733 -11.088 1.00 96.31 103 LEU A CA 1
ATOM 818 C C . LEU A 1 103 ? -3.107 7.685 -11.599 1.00 96.31 103 LEU A C 1
ATOM 820 O O . LEU A 1 103 ? -4.140 7.224 -12.072 1.00 96.31 103 LEU A O 1
ATOM 824 N N . ILE A 1 104 ? -2.848 8.996 -11.583 1.00 95.62 104 ILE A N 1
ATOM 825 C CA . ILE A 1 104 ? -3.806 10.014 -12.041 1.00 95.62 104 ILE A CA 1
ATOM 826 C C . ILE A 1 104 ? -4.179 9.793 -13.512 1.00 95.62 104 ILE A C 1
ATOM 828 O O . ILE A 1 104 ? -5.354 9.865 -13.870 1.00 95.62 104 ILE A O 1
ATOM 832 N N . LYS A 1 105 ? -3.192 9.502 -14.370 1.00 96.75 105 LYS A N 1
ATOM 833 C CA . LYS A 1 105 ? -3.417 9.222 -15.793 1.00 96.75 105 LYS A CA 1
ATOM 834 C C . LYS A 1 105 ? -4.315 8.001 -15.993 1.00 96.75 105 LYS A C 1
ATOM 836 O O . LYS A 1 105 ? -5.207 8.053 -16.832 1.00 96.75 105 LYS A O 1
ATOM 841 N N . VAL A 1 106 ? -4.084 6.924 -15.240 1.00 97.06 106 VAL A N 1
ATOM 842 C CA . VAL A 1 106 ? -4.881 5.692 -15.339 1.00 97.06 106 VAL A CA 1
ATOM 843 C C . VAL A 1 106 ? -6.294 5.912 -14.806 1.00 97.06 106 VAL A C 1
ATOM 845 O O . VAL A 1 106 ? -7.234 5.568 -15.503 1.00 97.06 106 VAL A O 1
ATOM 848 N N . CYS A 1 107 ? -6.471 6.561 -13.652 1.00 96.06 107 CYS A N 1
ATOM 849 C CA . CYS A 1 107 ? -7.801 6.910 -13.136 1.00 96.06 107 CYS A CA 1
ATOM 850 C C . CYS A 1 107 ? -8.626 7.696 -14.167 1.00 96.06 107 CYS A C 1
ATOM 852 O O . CYS A 1 107 ? -9.757 7.324 -14.463 1.00 96.06 107 CYS A O 1
ATOM 854 N N . LYS A 1 108 ? -8.032 8.724 -14.791 1.00 95.75 108 LYS A N 1
ATOM 855 C CA . LYS A 1 108 ? -8.694 9.499 -15.852 1.00 95.75 108 LYS A CA 1
ATOM 856 C C . LYS A 1 108 ? -9.061 8.646 -17.069 1.00 95.75 108 LYS A C 1
ATOM 858 O O . LYS A 1 108 ? -10.159 8.795 -17.594 1.00 95.75 108 LYS A O 1
ATOM 863 N N . ALA A 1 109 ? -8.154 7.777 -17.520 1.00 97.38 109 ALA A N 1
ATOM 864 C CA . ALA A 1 109 ? -8.396 6.893 -18.662 1.00 97.38 109 ALA A CA 1
ATOM 865 C C . ALA A 1 109 ? -9.510 5.873 -18.377 1.00 97.38 109 ALA A C 1
ATOM 867 O O . ALA A 1 109 ? -10.376 5.654 -19.220 1.00 97.38 109 ALA A O 1
ATOM 868 N N . ASP A 1 110 ? -9.525 5.322 -17.165 1.00 96.88 110 ASP A N 1
ATOM 869 C CA . ASP A 1 110 ? -10.491 4.319 -16.716 1.00 96.88 110 ASP A CA 1
ATOM 870 C C . ASP A 1 110 ? -11.822 4.942 -16.252 1.00 96.88 110 ASP A C 1
ATOM 872 O O . ASP A 1 110 ? -12.724 4.216 -15.842 1.00 96.88 110 ASP A O 1
ATOM 876 N N . LYS A 1 111 ? -11.957 6.278 -16.307 1.00 95.00 111 LYS A N 1
ATOM 877 C CA . LYS A 1 111 ? -13.110 7.045 -15.795 1.00 95.00 111 LYS A CA 1
ATOM 878 C C . LYS A 1 111 ? -13.428 6.734 -14.326 1.00 95.00 111 LYS A C 1
ATOM 880 O O . LYS A 1 111 ? -14.588 6.666 -13.930 1.00 95.00 111 LYS A O 1
ATOM 885 N N . VAL A 1 112 ? -12.380 6.549 -13.528 1.00 95.06 112 VAL A N 1
ATOM 886 C CA . VAL A 1 112 ? -12.450 6.387 -12.075 1.00 95.06 112 VAL A CA 1
ATOM 887 C C . VAL A 1 112 ? -12.024 7.689 -11.418 1.00 95.06 112 VAL A C 1
ATOM 889 O O . VAL A 1 112 ? -11.053 8.322 -11.846 1.00 95.06 112 VAL A O 1
ATOM 892 N N . ASP A 1 113 ? -12.722 8.066 -10.353 1.00 90.50 113 ASP A N 1
ATOM 893 C CA . ASP A 1 113 ? -12.413 9.284 -9.620 1.00 90.50 113 ASP A CA 1
ATOM 894 C C . ASP A 1 113 ? -10.985 9.259 -9.070 1.00 90.50 113 ASP A C 1
ATOM 896 O O . ASP A 1 113 ? -10.519 8.305 -8.437 1.00 90.50 113 ASP A O 1
ATOM 900 N N . VAL A 1 114 ? -10.269 10.347 -9.339 1.00 90.06 114 VAL A N 1
ATOM 901 C CA . VAL A 1 114 ? -8.984 10.624 -8.703 1.00 90.06 114 VAL A CA 1
ATOM 902 C C . VAL A 1 114 ? -9.288 11.128 -7.293 1.00 90.06 114 VAL A C 1
ATOM 904 O O . VAL A 1 114 ? -10.128 12.019 -7.159 1.00 90.06 114 VAL A O 1
ATOM 907 N N . PRO A 1 115 ? -8.605 10.629 -6.249 1.00 90.75 115 PRO A N 1
ATOM 908 C CA . PRO A 1 115 ? -8.830 11.104 -4.890 1.00 90.75 115 PRO A CA 1
ATOM 909 C C . PRO A 1 115 ? -8.614 12.616 -4.798 1.00 90.75 115 PRO A C 1
ATOM 911 O O . PRO A 1 115 ? -7.599 13.162 -5.245 1.00 90.75 115 PRO A O 1
ATOM 914 N N . THR A 1 116 ? -9.577 13.292 -4.190 1.00 92.38 116 THR A N 1
ATOM 915 C CA . THR A 1 116 ? -9.518 14.723 -3.916 1.00 92.38 116 THR A CA 1
ATOM 916 C C . THR A 1 116 ? -8.549 15.005 -2.770 1.00 92.38 116 THR A C 1
ATOM 918 O O . THR A 1 116 ? -8.340 14.181 -1.879 1.00 92.38 116 THR A O 1
ATOM 921 N N . ARG A 1 117 ? -7.978 16.215 -2.729 1.00 91.81 117 ARG A N 1
ATOM 922 C CA . ARG A 1 117 ? -7.113 16.624 -1.608 1.00 91.81 117 ARG A CA 1
ATOM 923 C C . ARG A 1 117 ? -7.815 16.526 -0.252 1.00 91.81 117 ARG A C 1
ATOM 925 O O . ARG A 1 117 ? -7.174 16.146 0.719 1.00 91.81 117 ARG A O 1
ATOM 932 N N . ALA A 1 118 ? -9.113 16.824 -0.194 1.00 92.50 118 ALA A N 1
ATOM 933 C CA . ALA A 1 118 ? -9.901 16.717 1.032 1.00 92.50 118 ALA A CA 1
ATOM 934 C C . ALA A 1 118 ? -9.983 15.268 1.542 1.00 92.50 118 ALA A C 1
ATOM 936 O O . ALA A 1 118 ? -9.869 15.025 2.740 1.00 92.50 118 ALA A O 1
ATOM 937 N N . GLU A 1 119 ? -10.125 14.290 0.644 1.00 92.88 119 GLU A N 1
ATOM 938 C CA . GLU A 1 119 ? -10.107 12.871 1.018 1.00 92.88 119 GLU A CA 1
ATOM 939 C C . GLU A 1 119 ? -8.733 12.427 1.517 1.00 92.88 119 GLU A C 1
ATOM 941 O O . GLU A 1 119 ? -8.652 11.716 2.517 1.00 92.88 119 GLU A O 1
ATOM 946 N N . LEU A 1 120 ? -7.656 12.878 0.864 1.00 93.88 120 LEU A N 1
ATOM 947 C CA . LEU A 1 120 ? -6.286 12.580 1.289 1.00 93.88 120 LEU A CA 1
ATOM 948 C C . LEU A 1 120 ? -5.989 13.186 2.671 1.00 93.88 120 LEU A C 1
ATOM 950 O O . LEU A 1 120 ? -5.429 12.510 3.530 1.00 93.88 120 LEU A O 1
ATOM 954 N N . GLN A 1 121 ? -6.420 14.426 2.920 1.00 93.12 121 GLN A N 1
ATOM 955 C CA . GLN A 1 121 ? -6.272 15.089 4.221 1.00 93.12 121 GLN A CA 1
ATOM 956 C C . GLN A 1 121 ? -7.075 14.398 5.321 1.00 93.12 121 GLN A C 1
ATOM 958 O O . GLN A 1 121 ? -6.539 14.152 6.397 1.00 93.12 121 GLN A O 1
ATOM 963 N N . ARG A 1 122 ? -8.332 14.030 5.048 1.00 93.56 122 ARG A N 1
ATOM 964 C CA . ARG A 1 122 ? -9.142 13.263 6.000 1.00 93.56 122 ARG A CA 1
ATOM 965 C C . ARG A 1 122 ? -8.476 11.933 6.331 1.00 93.56 122 ARG A C 1
ATOM 967 O O . ARG A 1 122 ? -8.417 11.563 7.495 1.00 93.56 122 ARG A O 1
ATOM 974 N N . LYS A 1 123 ? -7.929 11.245 5.324 1.00 94.00 123 LYS A N 1
ATOM 975 C CA . LYS A 1 123 ? -7.223 9.985 5.553 1.00 94.00 123 LYS A CA 1
ATOM 976 C C . LYS A 1 123 ? -5.954 10.181 6.378 1.00 94.00 123 LYS A C 1
ATOM 978 O O . LYS A 1 123 ? -5.664 9.344 7.222 1.00 94.00 123 LYS A O 1
ATOM 983 N N . LYS A 1 124 ? -5.226 11.282 6.175 1.00 92.50 124 LYS A N 1
ATOM 984 C CA . LYS A 1 124 ? -4.043 11.629 6.974 1.00 92.50 124 LYS A CA 1
ATOM 985 C C . LYS A 1 124 ? -4.365 11.739 8.467 1.00 92.50 124 LYS A C 1
ATOM 987 O O . LYS A 1 124 ? -3.610 11.208 9.265 1.00 92.50 124 LYS A O 1
ATOM 992 N N . MET A 1 125 ? -5.507 12.323 8.831 1.00 90.81 125 MET A N 1
ATOM 993 C CA . MET A 1 125 ? -5.940 12.429 10.235 1.00 90.81 125 MET A CA 1
ATOM 994 C C . MET A 1 125 ? -6.187 11.073 10.916 1.00 90.81 125 MET A C 1
ATOM 996 O O . MET A 1 125 ? -6.289 11.023 12.131 1.00 90.81 125 MET A O 1
ATOM 1000 N N . GLU A 1 126 ? -6.318 9.977 10.160 1.00 86.62 126 GLU A N 1
ATOM 1001 C CA . GLU A 1 126 ? -6.429 8.623 10.726 1.00 86.62 126 GLU A CA 1
ATOM 1002 C C . GLU A 1 126 ? -5.060 7.970 10.996 1.00 86.62 126 GLU A C 1
ATOM 1004 O O . GLU A 1 126 ? -5.007 6.897 11.599 1.00 86.62 126 GLU A O 1
ATOM 1009 N N . PHE A 1 127 ? -3.972 8.566 10.494 1.00 79.44 127 PHE A N 1
ATOM 1010 C CA . PHE A 1 127 ? -2.589 8.123 10.707 1.00 79.44 127 PHE A CA 1
ATOM 1011 C C . PHE A 1 127 ? -1.875 8.881 11.833 1.00 79.44 127 PHE A C 1
ATOM 1013 O O . PHE A 1 127 ? -0.877 8.363 12.342 1.00 79.44 127 PHE A O 1
ATOM 1020 N N . ASP A 1 128 ? -2.364 10.077 12.167 1.00 70.44 128 ASP A N 1
ATOM 1021 C CA . ASP A 1 128 ? -1.893 10.928 13.268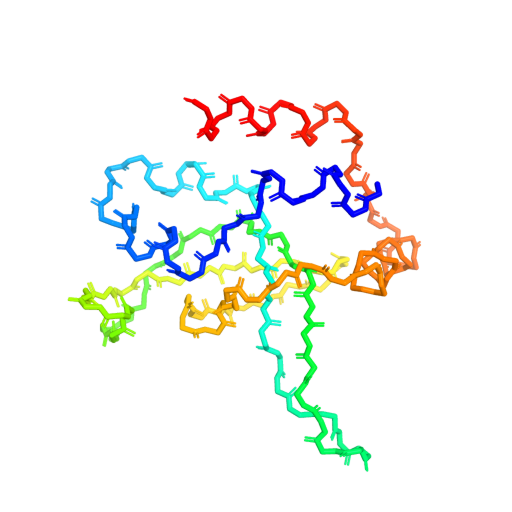 1.00 70.44 128 ASP A CA 1
ATOM 1022 C C . ASP A 1 128 ? -2.555 10.509 14.598 1.00 70.44 128 ASP A C 1
ATOM 1024 O O . ASP A 1 128 ? -1.839 10.484 15.626 1.00 70.44 128 ASP A O 1
#

InterPro domains:
  IPR004343 Plus-3 domain [PF03126] (4-108)
  IPR004343 Plus-3 domain [PS51360] (1-128)
  IPR004343 Plus-3 domain [SM00719] (1-109)
  IPR036128 Plus3-like superfamily [G3DSA:3.90.70.200] (1-128)
  IPR036128 Plus3-like superfamily [SSF159042] (2-127)

Foldseek 3Di:
DLVLQQLLEQALVNCVVCVPPPCSFVLQQQGWFFFFPAADPPPRHTDTAIWGFHGKDFAPDWDDSDPDIGRIWTFTDQAPDTDIDRSNRGHNDGDDPVRLVSSVVSNVVSVHDDDDSVSSVVSSVSVD